Protein AF-A0A429S9G4-F1 (afdb_monomer)

Solvent-accessible surface area (backbone atoms only — not comparable to full-atom values): 4270 Å² total; per-residue (Å²): 142,73,86,72,84,71,51,67,64,58,57,52,51,50,50,52,52,49,32,67,77,60,30,80,64,48,59,61,48,51,50,54,54,54,47,47,58,50,48,51,52,48,48,54,53,37,62,76,70,41,98,60,92,85,85,91,81,82,88,83,63,96,66,82,88,120

Radius of gyration: 17.27 Å; Cα contacts (8 Å, |Δi|>4): 9; chains: 1; bounding box: 50×20×43 Å

Mean predicted aligned error: 11.9 Å

pLDDT: mean 71.92, std 15.41, range [43.56, 91.88]

Secondary structure (DSSP, 8-state):
--TTTT-HHHHHHHHHHHHHHH-TTHHHHHHHHHHHHHHHHHHHHHHHH-SS--------------

Structure (mmCIF, N/CA/C/O backbone):
data_AF-A0A429S9G4-F1
#
_entry.id   AF-A0A429S9G4-F1
#
loop_
_atom_site.group_PDB
_atom_site.id
_atom_site.type_symbol
_atom_site.label_atom_id
_atom_site.label_alt_id
_atom_site.label_comp_id
_atom_site.label_asym_id
_atom_site.label_entity_id
_atom_site.label_seq_id
_atom_site.pdbx_PDB_ins_code
_atom_site.Cartn_x
_atom_site.Cartn_y
_atom_site.Cartn_z
_atom_site.occupancy
_atom_site.B_iso_or_equiv
_atom_site.auth_seq_id
_atom_site.auth_comp_id
_atom_site.auth_asym_id
_atom_site.auth_atom_id
_atom_site.pdbx_PDB_model_num
ATOM 1 N N . MET A 1 1 ? 32.438 1.401 -5.335 1.00 51.88 1 MET A N 1
ATOM 2 C CA . MET A 1 1 ? 31.860 1.250 -6.692 1.00 51.88 1 MET A CA 1
ATOM 3 C C . MET A 1 1 ? 30.356 0.938 -6.612 1.00 51.88 1 MET A C 1
ATOM 5 O O . MET A 1 1 ? 29.877 0.039 -7.277 1.00 51.88 1 MET A O 1
ATOM 9 N N . ILE A 1 2 ? 29.605 1.688 -5.791 1.00 53.06 2 ILE A N 1
ATOM 10 C CA . ILE A 1 2 ? 28.198 1.400 -5.416 1.00 53.06 2 ILE A CA 1
ATOM 11 C C . ILE A 1 2 ? 27.271 2.563 -5.843 1.00 53.06 2 ILE A C 1
ATOM 13 O O . ILE A 1 2 ? 26.150 2.702 -5.376 1.00 53.06 2 ILE A O 1
ATOM 17 N N . ARG A 1 3 ? 27.767 3.467 -6.700 1.00 60.47 3 ARG A N 1
ATOM 18 C CA . ARG A 1 3 ? 27.160 4.789 -6.940 1.00 60.47 3 ARG A CA 1
ATOM 19 C C . ARG A 1 3 ? 26.025 4.793 -7.977 1.00 60.47 3 ARG A C 1
ATOM 21 O O . ARG A 1 3 ? 25.328 5.790 -8.071 1.00 60.47 3 ARG A O 1
ATOM 28 N N . ASN A 1 4 ? 25.794 3.679 -8.678 1.00 58.09 4 ASN A N 1
ATOM 29 C CA . ASN A 1 4 ? 24.764 3.551 -9.722 1.00 58.09 4 ASN A CA 1
ATOM 30 C C . ASN A 1 4 ? 23.590 2.632 -9.334 1.00 58.09 4 ASN A C 1
ATOM 32 O O . ASN A 1 4 ? 22.643 2.502 -10.097 1.00 58.09 4 ASN A O 1
ATOM 36 N N . ALA A 1 5 ? 23.618 1.998 -8.155 1.00 56.41 5 ALA A N 1
ATOM 37 C CA . ALA A 1 5 ? 22.577 1.052 -7.727 1.00 56.41 5 ALA A CA 1
ATOM 38 C C . ALA A 1 5 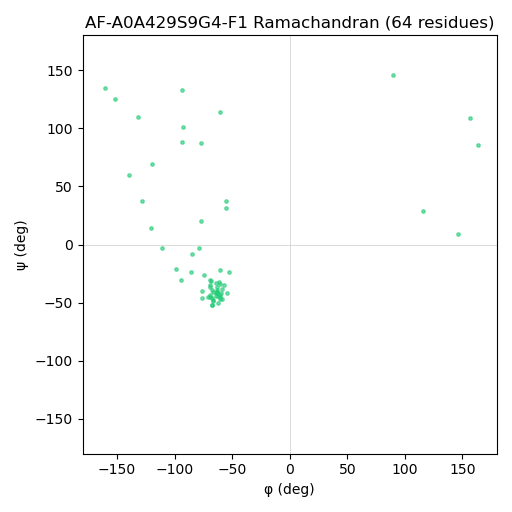? 21.291 1.730 -7.211 1.00 56.41 5 ALA A C 1
ATOM 40 O O . ALA A 1 5 ? 20.326 1.057 -6.864 1.00 56.41 5 ALA A O 1
ATOM 41 N N . LEU A 1 6 ? 21.280 3.063 -7.154 1.00 57.81 6 LEU A N 1
ATOM 42 C CA . LEU A 1 6 ? 20.159 3.878 -6.694 1.00 57.81 6 LEU A CA 1
ATOM 43 C C . LEU A 1 6 ? 19.819 4.949 -7.731 1.00 57.81 6 LEU A C 1
ATOM 45 O O . LEU A 1 6 ? 19.514 6.077 -7.356 1.00 57.81 6 LEU A O 1
ATOM 49 N N . GLU A 1 7 ? 19.908 4.640 -9.031 1.00 69.81 7 GLU A N 1
ATOM 50 C CA . GLU A 1 7 ? 19.323 5.543 -10.019 1.00 69.81 7 GLU A CA 1
ATOM 51 C C . GLU A 1 7 ? 17.819 5.635 -9.735 1.00 69.81 7 GLU A C 1
ATOM 53 O O . GLU A 1 7 ? 17.115 4.629 -9.885 1.00 69.81 7 GLU A O 1
ATOM 58 N N . PRO A 1 8 ? 17.308 6.817 -9.333 1.00 79.56 8 PRO A N 1
ATOM 59 C CA . PRO A 1 8 ? 15.898 7.013 -8.984 1.00 79.56 8 PRO A CA 1
ATOM 60 C C . PRO A 1 8 ? 14.956 6.526 -10.089 1.00 79.56 8 PRO A C 1
ATOM 62 O O . PRO A 1 8 ? 13.816 6.147 -9.832 1.00 79.56 8 PRO A O 1
ATOM 65 N N . TRP A 1 9 ? 15.472 6.472 -11.317 1.00 87.06 9 TRP A N 1
ATOM 66 C CA . TRP A 1 9 ? 14.816 5.952 -12.501 1.00 87.06 9 TRP A CA 1
ATOM 67 C C . TRP A 1 9 ? 14.297 4.513 -12.362 1.00 87.06 9 TRP A C 1
ATOM 69 O O . TRP A 1 9 ? 13.170 4.227 -12.766 1.00 87.06 9 TRP A O 1
ATOM 79 N N . HIS A 1 10 ? 15.060 3.610 -11.739 1.00 84.25 10 HIS A N 1
ATOM 80 C CA . HIS A 1 10 ? 14.620 2.223 -11.543 1.00 84.25 10 HIS A CA 1
ATOM 81 C C . HIS A 1 10 ? 13.444 2.146 -10.568 1.00 84.25 10 HIS A C 1
ATOM 83 O O . HIS A 1 10 ? 12.495 1.400 -10.798 1.00 84.25 10 HIS A O 1
ATOM 89 N N . LEU A 1 11 ? 13.469 2.959 -9.508 1.00 85.56 11 LEU A N 1
ATOM 90 C CA . LEU A 1 11 ? 12.378 3.025 -8.540 1.00 85.56 11 LEU A CA 1
ATOM 91 C C . LEU A 1 11 ? 11.087 3.529 -9.198 1.00 85.56 11 LEU A C 1
ATOM 93 O O . LEU A 1 11 ? 10.018 2.975 -8.954 1.00 85.56 11 LEU A O 1
ATOM 97 N N . VAL A 1 12 ? 11.192 4.536 -10.073 1.00 89.88 12 VAL A N 1
ATOM 98 C CA . VAL A 1 12 ? 10.053 5.040 -10.854 1.00 89.88 12 VAL A CA 1
ATOM 99 C C . VAL A 1 12 ? 9.473 3.933 -11.732 1.00 89.88 12 VAL A C 1
ATOM 101 O O . VAL A 1 12 ? 8.264 3.716 -11.697 1.00 89.88 12 VAL A O 1
ATOM 104 N N . ILE A 1 13 ? 10.312 3.182 -12.453 1.00 91.06 13 ILE A N 1
ATOM 105 C CA . ILE A 1 13 ? 9.867 2.045 -13.276 1.00 91.06 13 ILE A CA 1
ATOM 106 C C . ILE A 1 13 ? 9.157 0.987 -12.429 1.00 91.06 13 ILE A C 1
ATOM 108 O O . ILE A 1 13 ? 8.068 0.550 -12.795 1.00 91.06 13 ILE A O 1
ATOM 112 N N . VAL A 1 14 ? 9.722 0.604 -11.282 1.00 89.69 14 VAL A N 1
ATOM 113 C CA . VAL A 1 14 ? 9.099 -0.380 -10.383 1.00 89.69 14 VAL A CA 1
ATOM 114 C C . VAL A 1 14 ? 7.741 0.113 -9.890 1.00 89.69 14 VAL A C 1
ATOM 116 O O . VAL A 1 14 ? 6.779 -0.650 -9.914 1.00 89.69 14 VAL A O 1
ATOM 119 N N . 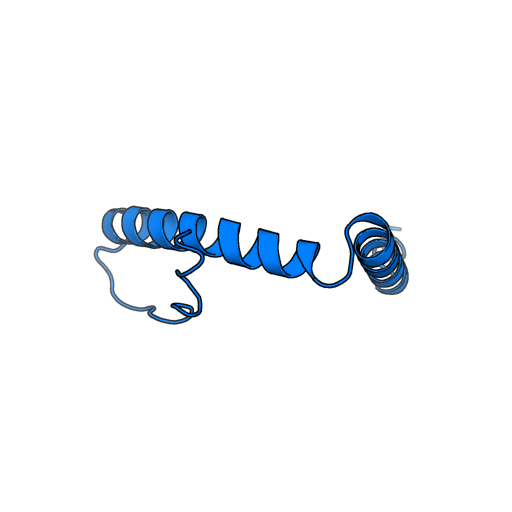ILE A 1 15 ? 7.622 1.386 -9.499 1.00 88.56 15 ILE A N 1
ATOM 120 C CA . ILE A 1 15 ? 6.333 1.962 -9.094 1.00 88.56 15 ILE A CA 1
ATOM 121 C C . ILE A 1 15 ? 5.339 1.933 -10.254 1.00 88.56 15 ILE A C 1
ATOM 123 O O . ILE A 1 15 ? 4.199 1.525 -10.051 1.00 88.56 15 ILE A O 1
ATOM 127 N N . VAL A 1 16 ? 5.753 2.303 -11.465 1.00 91.31 16 VAL A N 1
ATOM 128 C CA . VAL A 1 16 ? 4.887 2.267 -12.653 1.00 91.31 16 VAL A CA 1
ATOM 129 C C . VAL A 1 16 ? 4.404 0.844 -12.942 1.00 91.31 16 VAL A C 1
ATOM 131 O O . VAL A 1 16 ? 3.209 0.639 -13.150 1.00 91.31 16 VAL A O 1
ATOM 134 N N . VAL A 1 17 ? 5.292 -0.151 -12.887 1.00 91.88 17 VAL A N 1
ATOM 135 C CA . VAL A 1 17 ? 4.937 -1.566 -13.080 1.00 91.88 17 VAL A CA 1
ATOM 136 C C . VAL A 1 17 ? 3.995 -2.050 -11.977 1.00 91.88 17 VAL A C 1
ATOM 138 O O . VAL A 1 17 ? 2.973 -2.667 -12.274 1.00 91.88 17 VAL A O 1
ATOM 141 N N . CYS A 1 18 ? 4.268 -1.719 -10.714 1.00 89.19 18 CYS A N 1
ATOM 142 C CA . CYS A 1 18 ? 3.370 -2.034 -9.607 1.00 89.19 18 CYS A CA 1
ATOM 143 C C . CYS A 1 18 ? 1.989 -1.389 -9.793 1.00 89.19 18 CYS A C 1
ATOM 145 O O . CYS A 1 18 ? 0.982 -2.048 -9.558 1.00 89.19 18 CYS A O 1
ATOM 147 N N . LEU A 1 19 ? 1.909 -0.138 -10.252 1.00 88.19 19 LEU A N 1
ATOM 148 C CA . LEU A 1 19 ? 0.638 0.538 -10.533 1.00 88.19 19 LEU A CA 1
ATOM 149 C C . LEU A 1 19 ? -0.105 -0.073 -11.728 1.00 88.19 19 LEU A C 1
ATOM 151 O O . LEU A 1 19 ? -1.332 -0.055 -11.727 1.00 88.19 19 LEU A O 1
ATOM 155 N N . LEU A 1 20 ? 0.600 -0.619 -12.721 1.00 89.88 20 LEU A N 1
ATOM 156 C CA . LEU A 1 20 ? -0.005 -1.337 -13.848 1.00 89.88 20 LEU A CA 1
ATOM 157 C C . LEU A 1 20 ? -0.576 -2.696 -13.422 1.00 89.88 20 LEU A C 1
ATOM 159 O O . LEU A 1 20 ? -1.699 -3.022 -13.794 1.00 89.88 20 LEU A O 1
ATOM 163 N N . VAL A 1 21 ? 0.169 -3.468 -12.624 1.00 89.25 21 VAL A N 1
ATOM 164 C CA . VAL A 1 21 ? -0.240 -4.815 -12.182 1.00 89.25 21 VAL A CA 1
ATOM 165 C C . VAL A 1 21 ? -1.300 -4.757 -11.082 1.00 89.25 21 VAL A C 1
ATOM 167 O O . VAL A 1 21 ? -2.297 -5.470 -11.142 1.00 89.25 21 VAL A O 1
ATOM 170 N N . PHE A 1 22 ? -1.106 -3.905 -10.073 1.00 83.75 22 PHE A N 1
ATOM 171 C CA . PHE A 1 22 ? -2.047 -3.770 -8.958 1.00 83.75 22 PHE A CA 1
ATOM 172 C C . PHE A 1 22 ? -3.182 -2.785 -9.263 1.00 83.75 22 PHE A C 1
ATOM 174 O O . PHE A 1 22 ? -4.255 -2.883 -8.671 1.00 83.75 22 PHE A O 1
ATOM 181 N N . GLY A 1 23 ? -2.983 -1.843 -10.185 1.00 81.00 23 GLY A N 1
ATOM 182 C CA . GLY A 1 23 ? -3.925 -0.765 -10.480 1.00 81.00 23 GLY A CA 1
ATOM 183 C C . GLY A 1 23 ? -3.689 0.485 -9.622 1.00 81.00 23 GLY A C 1
ATOM 184 O O . GLY A 1 23 ? -3.359 0.413 -8.435 1.00 81.00 23 GLY A O 1
ATOM 185 N N . SER A 1 24 ? -3.937 1.661 -10.209 1.00 78.25 24 SER A N 1
ATOM 186 C CA . SER A 1 24 ? -3.684 2.977 -9.594 1.00 78.25 24 SER A CA 1
ATOM 187 C C . SER A 1 24 ? -4.458 3.245 -8.299 1.00 78.25 24 SER A C 1
ATOM 189 O O . SER A 1 24 ? -4.038 4.071 -7.492 1.00 78.25 24 SER A O 1
ATOM 191 N N . LYS A 1 25 ? -5.572 2.538 -8.072 1.00 74.00 25 LYS A N 1
ATOM 192 C CA . LYS A 1 25 ? -6.396 2.677 -6.863 1.00 74.00 25 LYS A CA 1
ATOM 193 C C . LYS A 1 25 ? -6.065 1.668 -5.763 1.00 74.00 25 LYS A C 1
ATOM 195 O O . LYS A 1 25 ? -6.198 2.018 -4.601 1.00 74.00 25 LYS A O 1
ATOM 200 N N . ARG A 1 26 ? -5.611 0.451 -6.083 1.00 72.75 26 ARG A N 1
ATOM 201 C CA . ARG A 1 26 ? -5.420 -0.624 -5.084 1.00 72.75 26 ARG A CA 1
ATOM 202 C C . ARG A 1 26 ? -4.175 -0.431 -4.228 1.00 72.75 26 ARG A C 1
ATOM 204 O O . ARG A 1 26 ? -4.221 -0.664 -3.029 1.00 72.75 26 ARG A O 1
ATOM 211 N N . LEU A 1 27 ? -3.077 0.019 -4.827 1.00 82.62 27 LEU A N 1
ATOM 212 C CA . LEU A 1 27 ? -1.811 0.240 -4.127 1.00 82.62 27 LEU A CA 1
ATOM 213 C C . LEU A 1 27 ? -1.928 1.313 -3.018 1.00 82.62 27 LEU A C 1
ATOM 215 O O . LEU A 1 27 ? -1.582 1.018 -1.870 1.00 82.62 27 LEU A O 1
ATOM 219 N N . PRO A 1 28 ? -2.478 2.518 -3.284 1.00 76.12 28 PRO A N 1
ATOM 220 C CA . PRO A 1 28 ? -2.690 3.508 -2.229 1.00 76.12 28 PRO A CA 1
ATOM 221 C C . PRO A 1 28 ? -3.784 3.097 -1.239 1.00 76.12 28 PRO A C 1
ATOM 223 O O . PRO A 1 28 ? -3.700 3.458 -0.068 1.00 76.12 28 PRO A O 1
ATOM 226 N N . ASP A 1 29 ? -4.790 2.342 -1.676 1.00 82.31 29 ASP A N 1
ATOM 227 C CA . ASP A 1 29 ? -5.872 1.866 -0.813 1.00 82.31 29 ASP A CA 1
ATOM 228 C C . ASP A 1 29 ? -5.378 0.839 0.219 1.00 82.31 29 ASP A C 1
ATOM 230 O O . ASP A 1 29 ? -5.597 1.007 1.421 1.00 82.31 29 ASP A O 1
ATOM 234 N N . MET A 1 30 ? -4.579 -0.145 -0.211 1.00 82.44 30 MET A N 1
ATOM 235 C CA . MET A 1 30 ? -3.936 -1.099 0.698 1.00 82.44 30 MET A CA 1
ATOM 236 C C . MET A 1 30 ? -2.956 -0.415 1.651 1.00 82.44 30 MET A C 1
ATOM 238 O O . MET A 1 30 ? -2.952 -0.720 2.844 1.00 82.44 30 MET A O 1
ATOM 242 N N . ALA A 1 31 ? -2.170 0.551 1.165 1.00 85.56 31 ALA A N 1
ATOM 243 C CA . ALA A 1 31 ? -1.283 1.337 2.020 1.00 85.56 31 ALA A CA 1
ATOM 244 C C . ALA A 1 31 ? -2.064 2.167 3.056 1.00 85.56 31 ALA A C 1
ATOM 246 O O . ALA A 1 31 ? -1.657 2.242 4.217 1.00 85.56 31 ALA A O 1
ATOM 247 N N . ARG A 1 32 ? -3.210 2.754 2.678 1.00 80.62 32 ARG A N 1
ATOM 248 C CA . ARG A 1 32 ? -4.096 3.483 3.603 1.00 80.62 32 ARG A CA 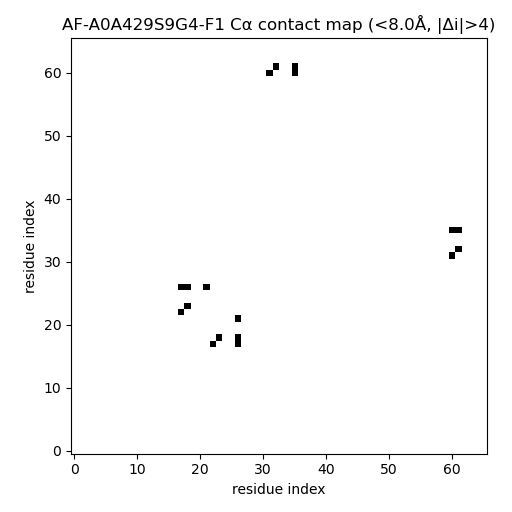1
ATOM 249 C C . ARG A 1 32 ? -4.742 2.557 4.629 1.00 80.62 32 ARG A C 1
ATOM 251 O O . ARG A 1 32 ? -4.834 2.938 5.792 1.00 80.62 32 ARG A O 1
ATOM 258 N N . SER A 1 33 ? -5.176 1.364 4.229 1.00 80.06 33 SER A N 1
ATOM 259 C CA . SER A 1 33 ? -5.768 0.373 5.134 1.00 80.06 33 SER A CA 1
ATOM 260 C C . SER A 1 33 ? -4.738 -0.173 6.133 1.00 80.06 33 SER A C 1
ATOM 262 O O . SER A 1 33 ? -4.923 -0.046 7.345 1.00 80.06 33 SER A O 1
ATOM 264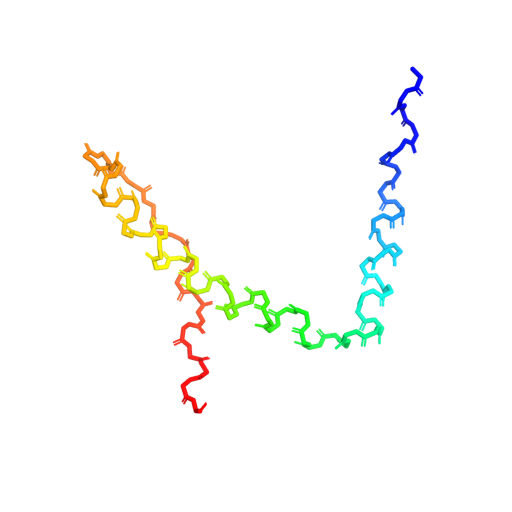 N N . ALA A 1 34 ? -3.589 -0.649 5.642 1.00 85.25 34 ALA A N 1
ATOM 265 C CA . ALA A 1 34 ? -2.492 -1.138 6.478 1.00 85.25 34 ALA A CA 1
ATOM 266 C C . ALA A 1 34 ? -1.905 -0.034 7.377 1.00 85.25 34 ALA A C 1
ATOM 268 O O . ALA A 1 34 ? -1.575 -0.275 8.539 1.00 85.25 34 ALA A O 1
ATOM 269 N N . GLY A 1 35 ? -1.833 1.202 6.874 1.00 82.19 35 GLY A N 1
ATOM 270 C CA . GLY A 1 35 ? -1.383 2.365 7.632 1.00 82.19 35 GLY A CA 1
ATOM 271 C C . GLY A 1 35 ? -2.258 2.684 8.848 1.00 82.19 35 GLY A C 1
ATOM 272 O O . GLY A 1 35 ? -1.726 3.124 9.867 1.00 82.19 35 GLY A O 1
ATOM 273 N N . LYS A 1 36 ? -3.573 2.420 8.799 1.00 80.56 36 LYS A N 1
ATOM 274 C CA . LYS A 1 36 ? -4.465 2.595 9.964 1.00 80.56 36 LYS A CA 1
ATOM 275 C C . LYS A 1 36 ? -4.135 1.608 11.075 1.00 80.56 36 LYS A C 1
ATOM 277 O O . LYS A 1 36 ? -3.995 2.027 12.220 1.00 80.56 36 LYS A O 1
ATOM 282 N N . SER A 1 37 ? -3.971 0.329 10.742 1.00 83.12 37 SER A N 1
ATOM 283 C CA . SER A 1 37 ? -3.637 -0.712 11.722 1.00 83.12 37 SER A CA 1
ATOM 284 C C . SER A 1 37 ? -2.261 -0.464 12.337 1.00 83.12 37 SER A C 1
ATOM 286 O O . SER A 1 37 ? -2.102 -0.516 13.555 1.00 83.12 37 SER A O 1
ATOM 288 N N . LEU A 1 38 ? -1.284 -0.075 11.511 1.00 84.81 38 LEU A N 1
ATOM 289 C CA . LEU A 1 38 ? 0.041 0.331 11.982 1.00 84.81 38 LEU A CA 1
ATOM 290 C C . LEU A 1 38 ? -0.003 1.593 12.846 1.00 84.81 38 LEU A C 1
ATOM 292 O O . LEU A 1 38 ? 0.793 1.713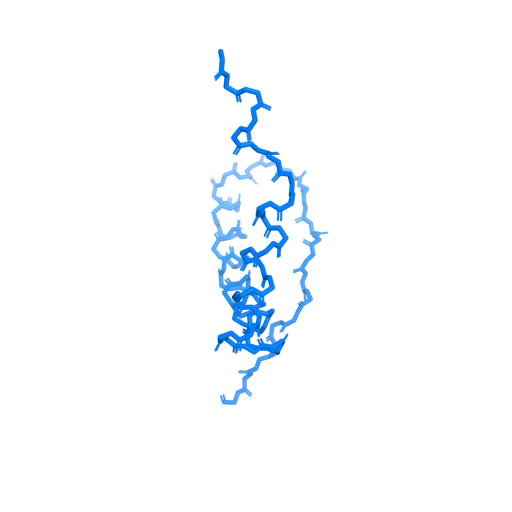 13.769 1.00 84.81 38 LEU A O 1
ATOM 296 N N . ARG A 1 39 ? -0.916 2.534 12.589 1.00 81.19 39 ARG A N 1
ATOM 297 C CA . ARG A 1 39 ? -1.089 3.737 13.414 1.00 81.19 39 ARG A CA 1
ATOM 298 C C . ARG A 1 39 ? -1.659 3.411 14.794 1.00 81.19 39 ARG A C 1
ATOM 300 O O . ARG A 1 39 ? -1.234 4.044 15.755 1.00 81.19 39 ARG A O 1
ATOM 307 N N . ILE A 1 40 ? -2.569 2.443 14.892 1.00 81.81 40 ILE A N 1
ATOM 308 C CA . ILE A 1 40 ? -3.113 1.965 16.173 1.00 81.81 40 ILE A CA 1
ATOM 309 C C . ILE A 1 40 ? -2.010 1.260 16.962 1.00 81.81 40 ILE A C 1
ATOM 311 O O . ILE A 1 40 ? -1.701 1.687 18.072 1.00 81.81 40 ILE A O 1
ATOM 315 N N . LEU A 1 41 ? -1.315 0.297 16.345 1.00 82.69 41 LEU A N 1
ATOM 316 C CA . LEU A 1 41 ? -0.168 -0.356 16.985 1.00 82.69 41 LEU A CA 1
ATOM 317 C C . LEU A 1 41 ? 0.926 0.646 17.357 1.00 82.69 41 LEU A C 1
ATOM 319 O O . LEU A 1 41 ? 1.545 0.522 18.409 1.00 82.69 41 LEU A O 1
AT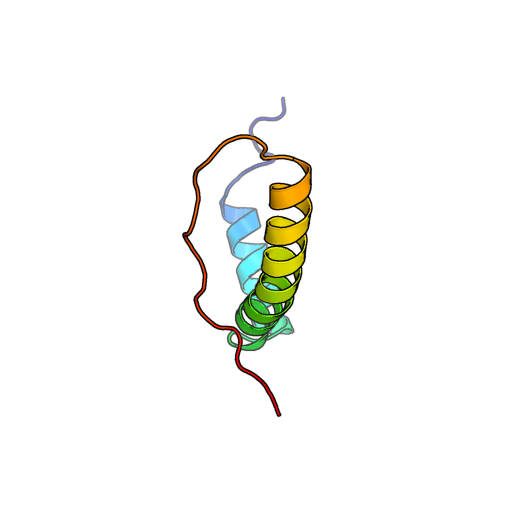OM 323 N N . LYS A 1 42 ? 1.174 1.658 16.520 1.00 79.94 42 LYS A N 1
ATOM 324 C CA . LYS A 1 42 ? 2.151 2.708 16.812 1.00 79.94 42 LYS A CA 1
ATOM 325 C C . LYS A 1 42 ? 1.690 3.606 17.951 1.00 79.94 42 LYS A C 1
ATOM 327 O O . LYS A 1 42 ? 2.546 4.038 18.705 1.00 79.94 42 LYS A O 1
ATOM 332 N N . ALA A 1 43 ? 0.398 3.883 18.098 1.00 81.62 43 ALA A N 1
ATOM 333 C CA . ALA A 1 43 ? -0.135 4.646 19.222 1.00 81.62 43 ALA A CA 1
ATOM 334 C C . ALA A 1 43 ? -0.037 3.857 20.537 1.00 81.62 43 ALA A C 1
ATOM 336 O O . ALA A 1 43 ? 0.423 4.418 21.526 1.00 81.62 43 ALA A O 1
ATOM 337 N N . GLU A 1 44 ? -0.365 2.563 20.532 1.00 79.19 44 GLU A N 1
ATOM 338 C CA . GLU A 1 44 ? -0.216 1.688 21.705 1.00 79.19 44 GLU A CA 1
ATOM 339 C C . GLU A 1 44 ? 1.259 1.475 22.071 1.00 79.19 44 GLU A C 1
ATOM 341 O O . GLU A 1 44 ? 1.660 1.722 23.206 1.00 79.19 44 GLU A O 1
ATOM 346 N N . THR A 1 45 ? 2.106 1.132 21.095 1.00 82.38 45 THR A N 1
ATOM 347 C CA . THR A 1 45 ? 3.564 1.005 21.295 1.00 82.38 45 THR A CA 1
ATOM 348 C C . THR A 1 45 ? 4.171 2.325 21.750 1.00 82.38 45 THR A C 1
ATOM 350 O O . THR A 1 45 ? 5.113 2.338 22.536 1.00 82.38 45 THR A O 1
ATOM 353 N N . ARG A 1 46 ? 3.638 3.454 21.275 1.00 77.88 46 ARG A N 1
ATOM 354 C CA . ARG A 1 46 ? 4.062 4.767 21.738 1.00 77.88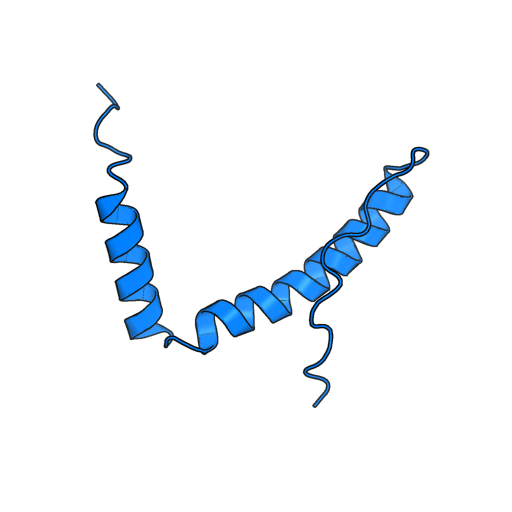 46 ARG A CA 1
ATOM 355 C C . ARG A 1 46 ? 3.621 5.016 23.167 1.00 77.88 46 ARG A C 1
ATOM 357 O O . ARG A 1 46 ? 4.461 5.446 23.924 1.00 77.88 46 ARG A O 1
ATOM 364 N N . ALA A 1 47 ? 2.392 4.715 23.569 1.00 72.88 47 ALA A N 1
ATOM 365 C CA . ALA A 1 47 ? 1.978 4.844 24.969 1.00 72.88 47 ALA A CA 1
ATOM 366 C C . ALA A 1 47 ? 2.866 4.009 25.913 1.00 72.88 47 ALA A C 1
ATOM 368 O O . ALA A 1 47 ? 3.198 4.459 27.001 1.00 72.88 47 ALA A O 1
ATOM 369 N N . LEU A 1 48 ? 3.334 2.845 25.451 1.00 74.62 48 LEU A N 1
ATOM 370 C CA . LEU A 1 48 ? 4.296 1.994 26.164 1.00 74.62 48 LEU A CA 1
ATOM 371 C C . LEU A 1 48 ? 5.740 2.536 26.150 1.00 74.62 48 LEU A C 1
ATOM 373 O O . LEU A 1 48 ? 6.537 2.198 27.019 1.00 74.62 48 LEU A O 1
ATOM 377 N 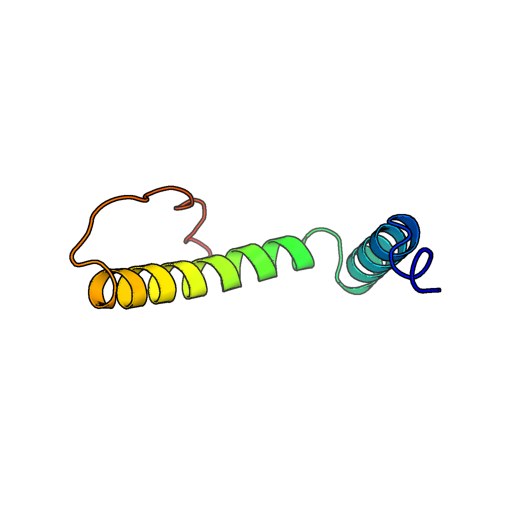N . ARG A 1 49 ? 6.106 3.330 25.135 1.00 72.12 49 ARG A N 1
ATOM 378 C CA . ARG A 1 49 ? 7.457 3.890 24.932 1.00 72.12 49 ARG A CA 1
ATOM 379 C C . ARG A 1 49 ? 7.589 5.338 25.425 1.00 72.12 49 ARG A C 1
ATOM 381 O O . ARG A 1 49 ? 8.706 5.799 25.626 1.00 72.12 49 ARG A O 1
ATOM 388 N N . SER A 1 50 ? 6.475 6.052 25.551 1.00 60.25 50 SER A N 1
ATOM 389 C CA . SER A 1 50 ? 6.364 7.501 25.721 1.00 60.25 50 SER A CA 1
ATOM 390 C C . SER A 1 50 ? 5.666 7.861 27.030 1.00 60.25 50 SER A C 1
ATOM 392 O O . SER A 1 50 ? 4.645 8.546 27.034 1.00 60.25 50 SER A O 1
ATOM 394 N N . ASP A 1 51 ? 6.362 7.593 28.124 1.00 59.81 51 ASP A N 1
ATOM 395 C CA . ASP A 1 51 ? 6.517 8.561 29.220 1.00 59.81 51 ASP A CA 1
ATOM 396 C C . ASP A 1 51 ? 7.112 9.931 28.741 1.00 59.81 51 ASP A C 1
ATOM 398 O O . ASP A 1 51 ? 7.839 10.581 29.479 1.00 59.81 51 ASP A O 1
ATOM 402 N N . ASP A 1 52 ? 6.850 10.398 27.501 1.00 54.06 52 ASP A N 1
ATOM 403 C CA . ASP A 1 52 ? 7.293 11.705 26.967 1.00 54.06 52 ASP A CA 1
ATOM 404 C C . ASP A 1 52 ? 6.463 12.170 25.727 1.00 54.06 52 ASP A C 1
ATOM 406 O O . ASP A 1 52 ? 6.191 11.363 24.824 1.00 54.06 52 ASP A O 1
ATOM 410 N N . PRO A 1 53 ? 6.009 13.442 25.639 1.00 50.91 53 PRO A N 1
ATOM 411 C CA . PRO A 1 53 ? 4.899 13.858 24.779 1.00 50.91 53 PRO A CA 1
ATOM 412 C C . PRO A 1 53 ? 5.352 14.370 23.399 1.00 50.91 53 PRO A C 1
ATOM 414 O O . PRO A 1 53 ? 6.204 15.241 23.325 1.00 50.91 53 PRO A O 1
ATOM 417 N N . ALA A 1 54 ? 4.716 13.903 22.307 1.00 55.06 54 ALA A N 1
ATOM 418 C CA . ALA A 1 54 ? 4.353 14.712 21.114 1.00 55.06 54 ALA A CA 1
ATOM 419 C C . ALA A 1 54 ? 4.178 13.883 19.832 1.00 55.06 54 ALA A C 1
ATOM 421 O O . ALA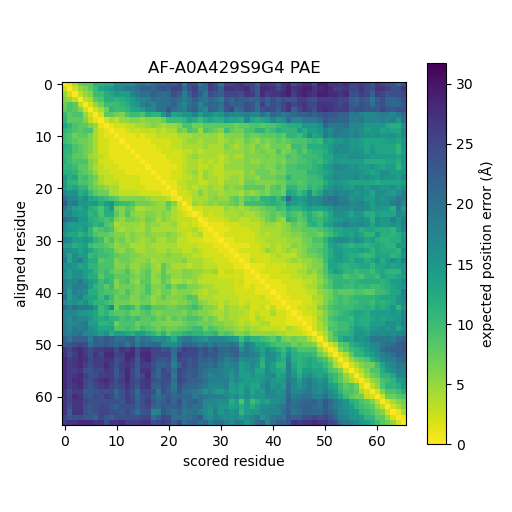 A 1 54 ? 5.148 13.513 19.179 1.00 55.06 54 ALA A O 1
ATOM 422 N N . GLY A 1 55 ? 2.959 13.697 19.324 1.00 52.38 55 GLY A N 1
ATOM 423 C CA . GLY A 1 55 ? 2.822 13.532 17.868 1.00 52.38 55 GLY A CA 1
ATOM 424 C C . GLY A 1 55 ? 1.500 12.944 17.430 1.00 52.38 55 GLY A C 1
ATOM 425 O O . GLY A 1 55 ? 1.373 11.747 17.175 1.00 52.38 55 GLY A O 1
ATOM 426 N N . ALA A 1 56 ? 0.548 13.854 17.292 1.00 51.19 56 ALA A N 1
ATOM 427 C CA . ALA A 1 56 ? -0.634 13.705 16.480 1.00 51.19 56 ALA A CA 1
ATOM 428 C C . ALA A 1 56 ? -0.340 14.297 15.090 1.00 51.19 56 ALA A C 1
ATOM 430 O O . ALA A 1 56 ? -0.369 15.504 14.906 1.00 51.19 56 ALA A O 1
ATOM 431 N N . ALA A 1 57 ? -0.060 13.453 14.101 1.00 47.97 57 ALA A N 1
ATOM 432 C CA . ALA A 1 57 ? -0.247 13.791 12.690 1.00 47.97 57 ALA A CA 1
ATOM 433 C C . ALA A 1 57 ? -0.524 12.488 11.930 1.00 47.97 57 ALA A C 1
ATOM 435 O O . ALA A 1 57 ? 0.215 11.519 12.074 1.00 47.97 57 ALA A O 1
ATOM 436 N N . GLY A 1 58 ? -1.632 12.414 11.189 1.00 47.00 58 GLY A N 1
ATOM 437 C CA . GLY A 1 58 ? -1.943 11.265 10.323 1.00 47.00 58 GLY A CA 1
ATOM 438 C C . GLY A 1 58 ? -3.182 10.445 10.697 1.00 47.00 58 GLY A C 1
ATOM 439 O O . GLY A 1 58 ? -3.214 9.251 10.431 1.00 47.00 58 GLY A O 1
ATOM 440 N N . ALA A 1 59 ? -4.198 11.053 11.320 1.00 51.81 59 ALA A N 1
ATOM 441 C CA . ALA A 1 59 ? -5.504 10.428 11.585 1.00 51.81 59 ALA A CA 1
ATOM 442 C C . ALA A 1 59 ? -6.418 10.369 10.342 1.00 51.81 59 ALA A C 1
ATOM 444 O O . ALA A 1 59 ? -7.634 10.291 10.476 1.00 51.81 59 ALA A O 1
ATOM 445 N N . ALA A 1 60 ? -5.874 10.463 9.128 1.00 47.19 60 ALA A N 1
ATOM 446 C CA . ALA A 1 60 ? -6.670 10.589 7.915 1.00 47.19 60 ALA A CA 1
ATOM 447 C C . ALA A 1 60 ? -6.931 9.213 7.299 1.00 47.19 60 ALA A C 1
ATOM 449 O O . ALA A 1 60 ? -6.191 8.747 6.433 1.00 47.19 60 ALA A O 1
ATOM 450 N N . GLY A 1 61 ? -8.015 8.579 7.742 1.00 45.00 61 GLY A N 1
ATOM 451 C CA . GLY A 1 61 ? -8.755 7.726 6.824 1.00 45.00 61 GLY A CA 1
ATOM 452 C C . GLY A 1 61 ? -9.417 6.493 7.391 1.00 45.00 61 GLY A C 1
ATOM 453 O O . GLY A 1 61 ? -9.847 5.730 6.549 1.00 45.00 61 GLY A O 1
ATOM 454 N N . ALA A 1 62 ? -9.489 6.263 8.711 1.00 48.38 62 ALA A N 1
ATOM 455 C CA . ALA A 1 62 ? -10.022 5.075 9.414 1.00 48.38 62 ALA A CA 1
ATOM 456 C C . ALA A 1 62 ? -11.485 4.635 9.114 1.00 48.38 62 ALA A C 1
ATOM 458 O O . ALA A 1 62 ? -12.169 4.138 9.995 1.00 48.38 62 ALA A O 1
ATOM 459 N N . ALA A 1 63 ? -11.950 4.743 7.872 1.00 49.09 63 ALA A N 1
ATOM 460 C CA . ALA A 1 63 ? -13.194 4.188 7.365 1.00 49.09 63 ALA A CA 1
ATOM 461 C C . ALA A 1 63 ? -12.905 3.457 6.047 1.00 49.09 63 ALA A C 1
ATOM 463 O O . ALA A 1 63 ? -12.478 4.052 5.068 1.00 49.09 63 ALA A O 1
ATOM 464 N N . GLU A 1 64 ? -12.999 2.141 6.081 1.00 43.56 64 GLU A N 1
ATOM 465 C CA . GLU A 1 64 ? -13.753 1.385 5.077 1.00 43.56 64 GLU A CA 1
ATOM 466 C C . GLU A 1 64 ? -14.444 0.309 5.922 1.00 43.56 64 GLU A C 1
ATOM 468 O O . GLU A 1 64 ? -14.100 -0.864 5.904 1.00 43.56 64 GLU A O 1
ATOM 473 N N . GLN A 1 65 ? -15.260 0.776 6.877 1.00 53.31 65 GLN A N 1
ATOM 474 C CA . GLN A 1 65 ? -16.149 -0.078 7.657 1.00 53.31 65 GLN A CA 1
ATOM 475 C C . GLN A 1 65 ? -17.326 -0.409 6.744 1.00 53.31 65 GLN A C 1
ATOM 477 O O . GLN A 1 65 ? -18.327 0.308 6.717 1.00 53.31 65 GLN A O 1
ATOM 482 N N . ARG A 1 66 ? -17.148 -1.471 5.962 1.00 44.88 66 ARG A N 1
ATOM 483 C CA . ARG A 1 66 ? -18.186 -2.242 5.285 1.00 44.88 66 ARG A CA 1
ATOM 484 C C . ARG A 1 66 ? -17.682 -3.661 5.088 1.00 44.88 66 ARG A C 1
ATOM 486 O O . ARG A 1 66 ? -16.491 -3.817 4.748 1.00 44.88 66 ARG A O 1
#

Sequence (66 aa):
MIRNALEPWHLVIVIVVCLLVFGSKRLPDMARSAGKSLRILKAETRALRSDDPAGAAGAAGAAEQR

Foldseek 3Di:
DCVPVPPVVVVVVVVVVCCVVCNVPRVVVVVLVVVVVVVVVVVVVCVVVDPDDDDDDDPPDPDPPD